Protein AF-A0A2N8NPB1-F1 (afdb_monomer_lite)

Organism: Streptomyces eurocidicus (NCBI:txid66423)

Sequence (81 aa):
MLAAVAWQNPGVTRQVRLTSTVTHEGGRYVARCVQVEVASQGRTIREALDQLREALELYFEDERPPGGDEAPAGPVEVRDA

Radius of gyration: 17.47 Å; chains: 1; bounding box: 59×21×42 Å

InterPro domains:
  IPR035069 Antitoxin HicB/UPF0150 [SSF143100] (23-64)

Foldseek 3Di:
DDDDPDDPDPDPLPADEFEWEWDQDPQWIKIATPVQGQIAIGNDPVRRVVVSQVRVQVVQVVVDDPPPPDGSPDGHDYHYD

Secondary structure (DSSP, 8-state):
----------------EEEEEEEEETTEEEEEETTTTEEEEESSHHHHHHHHHHHHHHHHHHT--TT------S--EEEE-

Structure (mmCIF, N/CA/C/O backbone):
data_AF-A0A2N8NPB1-F1
#
_entry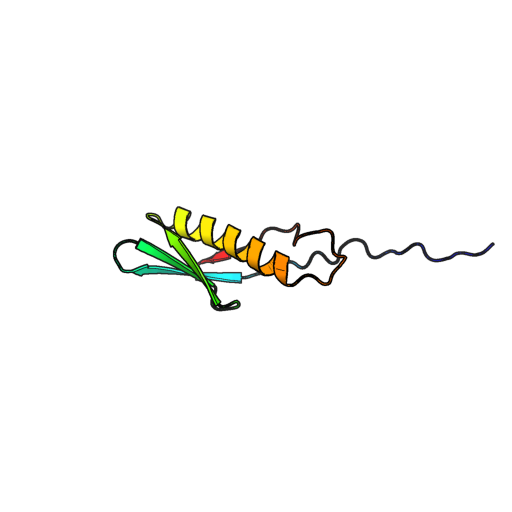.id   AF-A0A2N8NPB1-F1
#
loop_
_atom_site.group_PDB
_atom_site.id
_atom_site.type_symbol
_atom_site.label_atom_id
_atom_site.label_alt_id
_atom_site.label_comp_id
_atom_site.label_asym_id
_atom_site.label_entity_id
_atom_site.label_seq_id
_atom_site.pdbx_PDB_ins_code
_atom_site.Cartn_x
_atom_site.Cartn_y
_atom_site.Cartn_z
_atom_site.occupancy
_atom_site.B_iso_or_equiv
_atom_site.auth_seq_id
_atom_site.auth_comp_id
_atom_site.auth_asym_id
_atom_site.auth_atom_id
_atom_site.pdbx_PDB_model_num
ATOM 1 N N . MET A 1 1 ? 46.095 5.123 -31.580 1.00 43.91 1 MET A N 1
ATOM 2 C CA . MET A 1 1 ? 45.298 6.119 -30.836 1.00 43.91 1 MET A CA 1
ATOM 3 C C . MET A 1 1 ? 4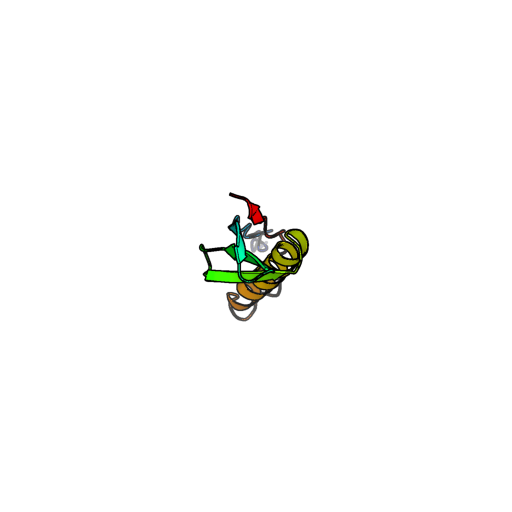3.854 5.958 -31.291 1.00 43.91 1 MET A C 1
ATOM 5 O O . MET A 1 1 ? 43.498 6.467 -32.341 1.00 43.91 1 MET A O 1
ATOM 9 N N . LEU A 1 2 ? 43.068 5.134 -30.597 1.00 35.84 2 LEU A N 1
ATOM 10 C CA . LEU A 1 2 ? 41.644 4.940 -30.882 1.00 35.84 2 LEU A CA 1
ATOM 11 C C . LEU A 1 2 ? 40.909 5.061 -29.552 1.00 35.84 2 LEU A C 1
ATOM 13 O O . LEU A 1 2 ? 41.031 4.198 -28.688 1.00 35.84 2 LEU A O 1
ATOM 17 N N . ALA A 1 3 ? 40.219 6.184 -29.384 1.00 39.31 3 ALA A N 1
ATOM 18 C CA . ALA A 1 3 ? 39.262 6.391 -28.316 1.00 39.31 3 ALA A CA 1
ATOM 19 C C . ALA A 1 3 ? 37.966 5.678 -28.717 1.00 39.31 3 ALA A C 1
ATOM 21 O O . ALA A 1 3 ? 37.233 6.161 -29.575 1.00 39.31 3 ALA A O 1
ATOM 22 N N . ALA A 1 4 ? 37.695 4.521 -28.119 1.00 37.47 4 ALA A N 1
ATOM 23 C CA . ALA A 1 4 ? 36.326 4.052 -27.987 1.00 37.47 4 ALA A CA 1
ATOM 24 C C . ALA A 1 4 ? 35.812 4.656 -26.681 1.00 37.47 4 ALA A C 1
ATOM 26 O O . ALA A 1 4 ? 36.366 4.381 -25.617 1.00 37.47 4 ALA A O 1
ATOM 27 N N . VAL A 1 5 ? 34.821 5.542 -26.788 1.00 42.06 5 VAL A N 1
ATOM 28 C CA . VAL A 1 5 ? 34.054 6.078 -25.661 1.00 42.06 5 VAL A CA 1
ATOM 29 C C . VAL A 1 5 ? 33.638 4.895 -24.791 1.00 42.06 5 VAL A C 1
ATOM 31 O O . VAL A 1 5 ? 32.788 4.096 -25.177 1.00 42.06 5 VAL A O 1
ATOM 34 N N . ALA A 1 6 ? 34.300 4.741 -23.646 1.00 40.66 6 ALA A N 1
ATOM 35 C CA . ALA A 1 6 ? 33.863 3.820 -22.620 1.00 40.66 6 ALA A CA 1
ATOM 36 C C . ALA A 1 6 ? 32.483 4.302 -22.176 1.00 40.66 6 ALA A C 1
ATOM 38 O O . ALA A 1 6 ? 32.371 5.402 -21.641 1.00 40.66 6 ALA A O 1
ATOM 39 N N . TRP A 1 7 ? 31.464 3.506 -22.502 1.00 50.78 7 TRP A N 1
ATOM 40 C CA . TRP A 1 7 ? 30.094 3.519 -21.998 1.00 50.78 7 TRP A CA 1
ATOM 41 C C . TRP A 1 7 ? 29.915 4.373 -20.737 1.00 50.78 7 TRP A C 1
ATOM 43 O O . TRP A 1 7 ? 29.992 3.889 -19.612 1.00 50.78 7 TRP A O 1
ATOM 53 N N . GLN A 1 8 ? 29.672 5.665 -20.925 1.00 49.03 8 GLN A N 1
ATOM 54 C CA . GLN A 1 8 ? 29.147 6.524 -19.880 1.00 49.03 8 GLN A CA 1
ATOM 55 C C . GLN A 1 8 ? 27.639 6.505 -20.033 1.00 49.03 8 GLN A C 1
ATOM 57 O O . GLN A 1 8 ? 27.066 7.306 -20.761 1.00 49.03 8 GLN A O 1
ATOM 62 N N . ASN A 1 9 ? 27.003 5.564 -19.346 1.00 46.69 9 ASN A N 1
ATOM 63 C CA . ASN A 1 9 ? 25.652 5.799 -18.859 1.00 46.69 9 ASN A CA 1
ATOM 64 C C . ASN A 1 9 ? 25.577 5.353 -17.395 1.00 46.69 9 ASN A C 1
ATOM 66 O O . ASN A 1 9 ? 25.041 4.288 -17.089 1.00 46.69 9 ASN A O 1
ATOM 70 N N . PRO A 1 10 ? 26.181 6.125 -16.472 1.00 46.19 10 PRO A N 1
ATOM 71 C CA . PRO A 1 10 ? 25.992 5.886 -15.056 1.00 46.19 10 PRO A CA 1
ATOM 72 C C . PRO A 1 10 ? 24.564 6.312 -14.693 1.00 46.19 10 PRO A C 1
ATOM 74 O O . PRO A 1 10 ? 24.262 7.498 -14.614 1.00 46.19 10 PRO A O 1
ATOM 77 N N . GLY A 1 11 ? 23.692 5.327 -14.485 1.00 47.28 11 GLY A N 1
ATOM 78 C CA . GLY A 1 11 ? 22.445 5.503 -13.745 1.00 47.28 11 GLY A CA 1
ATOM 79 C C . GLY A 1 11 ? 21.263 6.036 -14.550 1.00 47.28 11 GLY A C 1
ATOM 80 O O . GLY A 1 11 ? 20.876 7.191 -14.413 1.00 47.28 11 GLY A O 1
ATOM 81 N N . VAL A 1 12 ? 20.569 5.152 -15.269 1.00 48.00 12 VAL A N 1
ATOM 82 C CA . VAL A 1 12 ? 19.112 5.313 -15.403 1.00 48.00 12 VAL A CA 1
ATOM 83 C C . VAL A 1 12 ? 18.477 4.638 -14.186 1.00 48.00 12 VAL A C 1
ATOM 85 O O . VAL A 1 12 ? 17.893 3.565 -14.282 1.00 48.00 12 VAL A O 1
ATOM 88 N N . THR A 1 13 ? 18.631 5.236 -13.003 1.00 51.19 13 THR A N 1
ATOM 89 C CA . THR A 1 13 ? 17.863 4.826 -11.822 1.00 51.19 13 THR A CA 1
ATOM 90 C C . THR A 1 13 ? 16.437 5.324 -12.035 1.00 51.19 13 THR A C 1
ATOM 92 O O . THR A 1 13 ? 16.152 6.511 -11.862 1.00 51.19 13 THR A O 1
ATOM 95 N N . ARG A 1 14 ? 15.528 4.454 -12.483 1.00 57.91 14 ARG A N 1
ATOM 96 C CA . ARG A 1 14 ? 14.124 4.832 -12.677 1.00 57.91 14 ARG A CA 1
ATOM 97 C C . ARG A 1 14 ? 13.459 4.989 -11.310 1.00 57.91 14 ARG A C 1
ATOM 99 O O . ARG A 1 14 ? 12.965 4.028 -10.737 1.00 57.91 14 ARG A O 1
ATOM 106 N N . GLN A 1 15 ? 13.457 6.209 -10.778 1.00 59.38 15 GLN A N 1
ATOM 107 C CA . GLN A 1 15 ? 12.634 6.550 -9.620 1.00 59.38 15 GLN A CA 1
ATOM 108 C C . GLN A 1 15 ? 11.158 6.526 -10.032 1.00 59.38 15 GLN A C 1
ATOM 110 O O . GLN A 1 15 ? 10.729 7.324 -10.867 1.00 59.38 15 GLN A O 1
ATOM 115 N N . VAL A 1 16 ? 10.381 5.612 -9.448 1.00 74.56 16 VAL A N 1
ATOM 116 C CA . VAL A 1 16 ? 8.928 5.545 -9.639 1.00 74.56 16 VAL A CA 1
ATOM 117 C C . VAL A 1 16 ? 8.256 6.154 -8.413 1.00 74.56 16 VAL A C 1
ATOM 119 O O . VAL A 1 16 ? 8.432 5.683 -7.292 1.00 74.56 16 VAL A O 1
ATOM 122 N N . ARG A 1 17 ? 7.496 7.232 -8.624 1.00 80.06 17 ARG A N 1
ATOM 123 C CA . ARG A 1 17 ? 6.687 7.867 -7.579 1.00 80.06 17 ARG A CA 1
ATOM 124 C C . ARG A 1 17 ? 5.258 7.352 -7.681 1.00 80.06 17 ARG A C 1
ATOM 126 O O . ARG A 1 17 ? 4.601 7.573 -8.698 1.00 80.06 17 ARG A O 1
ATOM 133 N N . LEU A 1 18 ? 4.787 6.703 -6.623 1.00 87.31 18 LEU A N 1
ATOM 134 C CA . LEU A 1 18 ? 3.458 6.109 -6.562 1.00 87.31 18 LEU A CA 1
ATOM 135 C C . LEU A 1 18 ? 2.643 6.724 -5.425 1.00 87.31 18 LEU A C 1
ATOM 137 O O . LEU A 1 18 ? 3.169 7.108 -4.379 1.00 87.31 18 LEU A O 1
ATOM 141 N N . THR A 1 19 ? 1.341 6.822 -5.640 1.00 91.12 19 THR A N 1
ATOM 142 C CA . THR A 1 19 ? 0.378 7.246 -4.632 1.00 91.12 19 THR A CA 1
ATOM 143 C C . THR A 1 19 ? -0.418 6.024 -4.205 1.00 91.12 19 THR A C 1
ATOM 145 O O . THR A 1 19 ? -0.850 5.225 -5.040 1.00 91.12 19 THR A O 1
ATOM 148 N N . SER A 1 20 ? -0.605 5.873 -2.899 1.00 93.31 20 SER A N 1
ATOM 149 C CA . SER A 1 20 ? -1.499 4.872 -2.341 1.00 93.31 20 SER A CA 1
ATOM 150 C C . SER A 1 20 ? -2.645 5.511 -1.585 1.00 93.31 20 SER A C 1
ATOM 152 O O . SER A 1 20 ? -2.532 6.600 -1.031 1.00 93.31 20 SER A O 1
ATOM 154 N N . THR A 1 21 ? -3.742 4.775 -1.504 1.00 95.94 21 THR A N 1
ATOM 155 C CA . THR A 1 21 ? -4.840 5.056 -0.580 1.00 95.94 21 THR A CA 1
ATOM 156 C C . THR A 1 21 ? -4.941 3.923 0.424 1.00 95.94 21 THR A C 1
ATOM 158 O O . THR A 1 21 ? -4.834 2.758 0.029 1.00 95.94 21 THR A O 1
ATOM 161 N N . VAL A 1 22 ? -5.202 4.247 1.691 1.00 96.81 22 VAL A N 1
ATOM 162 C CA . VAL A 1 22 ? -5.464 3.251 2.735 1.00 96.81 22 VAL A CA 1
ATOM 163 C C . VAL A 1 22 ? -6.911 3.360 3.203 1.00 96.81 22 VAL A C 1
ATOM 165 O O . VAL A 1 22 ? -7.349 4.419 3.648 1.00 96.81 22 VAL A O 1
ATOM 168 N N . THR A 1 23 ? -7.654 2.259 3.132 1.00 96.94 23 THR A N 1
ATOM 169 C CA . THR A 1 23 ? -9.035 2.149 3.625 1.00 96.94 23 THR A CA 1
ATOM 170 C C . THR A 1 23 ? -9.134 1.098 4.728 1.00 96.94 23 THR A C 1
ATOM 172 O O . THR A 1 23 ? -8.277 0.224 4.843 1.00 96.94 23 THR A O 1
ATOM 175 N N . HIS A 1 24 ? -10.164 1.178 5.576 1.00 97.25 24 HIS A N 1
ATOM 176 C CA . HIS A 1 24 ? -10.459 0.135 6.561 1.00 97.25 24 HIS A CA 1
ATOM 177 C C . HIS A 1 24 ? -11.684 -0.668 6.109 1.00 97.25 24 HIS A C 1
ATOM 179 O O . HIS A 1 24 ? -12.812 -0.178 6.152 1.00 97.25 24 HIS A O 1
ATOM 185 N N . GLU A 1 25 ? -11.454 -1.902 5.667 1.00 94.19 25 GLU A N 1
ATOM 186 C CA . GLU A 1 25 ? -12.441 -2.786 5.043 1.00 94.19 25 GLU A CA 1
ATOM 187 C C . GLU A 1 25 ? -12.385 -4.161 5.719 1.00 94.19 25 GLU A C 1
ATOM 189 O O . GLU A 1 25 ? -11.311 -4.716 5.942 1.00 94.19 25 GLU A O 1
ATOM 194 N N . GLY A 1 26 ? -13.540 -4.725 6.088 1.00 92.94 26 GLY A N 1
ATOM 195 C CA . GLY A 1 26 ? -13.600 -6.091 6.630 1.00 92.94 26 GLY A CA 1
ATOM 196 C C . GLY A 1 26 ? -12.759 -6.328 7.897 1.00 92.94 26 GLY A C 1
ATOM 197 O O . GLY A 1 26 ? -12.280 -7.439 8.115 1.00 92.94 26 GLY A O 1
ATOM 198 N N . GLY A 1 27 ? -12.544 -5.291 8.717 1.00 96.31 27 GLY A N 1
ATOM 199 C CA . GLY A 1 27 ? -11.718 -5.372 9.930 1.00 96.31 27 GLY A CA 1
ATOM 200 C C . GLY A 1 27 ? -10.207 -5.371 9.673 1.00 96.31 27 GLY A C 1
ATOM 201 O O . GLY A 1 27 ? -9.440 -5.792 10.540 1.00 96.31 27 GLY A O 1
ATOM 202 N N . ARG A 1 28 ? -9.773 -4.951 8.481 1.00 97.56 28 ARG A N 1
ATOM 203 C CA . ARG A 1 28 ? -8.368 -4.832 8.081 1.00 97.56 28 ARG A CA 1
ATOM 204 C C . ARG A 1 28 ? -8.122 -3.483 7.416 1.00 97.56 28 ARG A C 1
ATOM 206 O O . ARG A 1 28 ? -9.041 -2.868 6.884 1.00 97.56 28 ARG A O 1
ATOM 213 N N . TYR A 1 29 ? -6.872 -3.041 7.426 1.00 98.19 29 TYR A N 1
ATOM 214 C CA . TYR A 1 29 ? -6.422 -1.928 6.597 1.00 98.19 29 TYR A CA 1
ATOM 215 C C . TYR A 1 29 ? -6.020 -2.461 5.229 1.00 98.19 29 TYR A C 1
ATOM 217 O O . TYR A 1 29 ? -5.286 -3.444 5.156 1.00 98.19 29 TYR A O 1
ATOM 225 N N . VAL A 1 30 ? -6.488 -1.821 4.165 1.00 97.62 30 VAL A N 1
ATOM 226 C CA . VAL A 1 30 ? -6.206 -2.180 2.774 1.00 97.62 30 VAL A CA 1
ATOM 227 C C . VAL A 1 30 ? -5.478 -1.011 2.129 1.00 97.62 30 VAL A C 1
ATOM 229 O O . VAL A 1 30 ? -6.040 0.076 2.024 1.00 97.62 30 VAL A O 1
ATOM 232 N N . ALA A 1 31 ? -4.231 -1.226 1.715 1.00 97.69 31 ALA A N 1
ATOM 233 C CA . ALA A 1 31 ? -3.436 -0.240 0.994 1.00 97.69 31 ALA A CA 1
ATOM 234 C C . ALA A 1 31 ? -3.481 -0.567 -0.503 1.00 97.69 31 ALA A C 1
ATOM 236 O O . ALA A 1 31 ? -3.255 -1.711 -0.898 1.00 97.69 31 ALA A O 1
ATOM 237 N N . ARG A 1 32 ? -3.803 0.419 -1.344 1.00 97.19 32 ARG A N 1
ATOM 238 C CA . ARG A 1 32 ? -3.979 0.239 -2.796 1.00 97.19 32 ARG A CA 1
ATOM 239 C C . ARG A 1 32 ? -3.146 1.253 -3.563 1.00 97.19 32 ARG A C 1
ATOM 241 O O . ARG A 1 32 ? -3.242 2.441 -3.269 1.00 97.19 32 ARG A O 1
ATOM 248 N N . CYS A 1 33 ? -2.399 0.804 -4.567 1.00 96.06 33 CYS A N 1
ATOM 249 C CA . CYS A 1 33 ? -1.767 1.651 -5.573 1.00 96.06 33 CYS A CA 1
ATOM 250 C C . CYS A 1 33 ? -2.454 1.440 -6.927 1.00 96.06 33 CYS A C 1
ATOM 252 O O . CYS A 1 33 ? -2.174 0.484 -7.647 1.00 96.06 33 CYS A O 1
ATOM 254 N N . VAL A 1 34 ? -3.361 2.354 -7.275 1.00 90.31 34 VAL A N 1
ATOM 255 C CA . VAL A 1 34 ? -4.221 2.238 -8.469 1.00 90.31 34 VAL A CA 1
ATOM 256 C C . VAL A 1 34 ? -3.418 2.346 -9.771 1.00 90.31 34 VAL A C 1
ATOM 258 O O . VAL A 1 34 ? -3.795 1.793 -10.790 1.00 90.31 34 VAL A O 1
ATOM 261 N N . GLN A 1 35 ? -2.265 3.018 -9.744 1.00 89.62 35 GLN A N 1
ATOM 262 C CA . GLN A 1 35 ? -1.427 3.234 -10.932 1.00 89.62 35 GLN A CA 1
ATOM 263 C C . GLN A 1 35 ? -0.880 1.939 -11.543 1.00 89.62 35 GLN A C 1
ATOM 265 O O . GLN A 1 35 ? -0.597 1.916 -12.738 1.00 89.62 35 GLN A O 1
ATOM 270 N N . VAL A 1 36 ? -0.708 0.898 -10.726 1.00 90.81 36 VAL A N 1
ATOM 271 C CA . VAL A 1 36 ? -0.199 -0.417 -11.145 1.00 90.81 36 VAL A CA 1
ATOM 272 C C . VAL A 1 36 ? -1.119 -1.562 -10.715 1.00 90.81 36 VAL A C 1
ATOM 274 O O . VAL A 1 36 ? -0.744 -2.722 -10.818 1.00 90.81 36 VAL A O 1
ATOM 277 N N . GLU A 1 37 ? -2.322 -1.244 -10.225 1.00 93.12 37 GLU A N 1
ATOM 278 C CA . GLU A 1 37 ? -3.320 -2.226 -9.773 1.00 93.12 37 GLU A CA 1
ATOM 279 C C . GLU A 1 37 ? -2.783 -3.225 -8.721 1.00 93.12 37 GLU A C 1
ATOM 281 O O . GLU A 1 37 ? -3.193 -4.385 -8.663 1.00 93.12 37 GLU A O 1
ATOM 286 N N . VAL A 1 38 ? -1.879 -2.763 -7.845 1.00 95.12 38 VAL A N 1
ATOM 287 C CA . VAL A 1 38 ? -1.321 -3.554 -6.733 1.00 95.12 38 VAL A CA 1
ATOM 288 C C . VAL A 1 38 ? -1.983 -3.145 -5.419 1.00 95.12 38 VAL A C 1
ATOM 290 O O . VAL A 1 38 ? -2.158 -1.958 -5.128 1.00 95.12 38 VAL A O 1
ATOM 293 N N . ALA A 1 39 ? -2.329 -4.132 -4.594 1.00 96.56 39 ALA A N 1
ATOM 294 C CA . ALA A 1 39 ? -2.897 -3.914 -3.271 1.00 96.56 39 ALA A CA 1
ATOM 295 C C . ALA A 1 39 ? -2.348 -4.910 -2.244 1.00 96.56 39 ALA A C 1
ATOM 297 O O . ALA A 1 39 ? -1.984 -6.037 -2.575 1.00 96.56 39 ALA A O 1
ATOM 298 N N . SER A 1 40 ? -2.352 -4.501 -0.981 1.00 97.62 40 SER A N 1
ATOM 299 C CA . SER A 1 40 ? -1.996 -5.324 0.175 1.00 97.62 40 SER A CA 1
ATOM 300 C C . SER A 1 40 ? -2.952 -5.040 1.342 1.00 97.62 40 SER A C 1
ATOM 302 O O . SER A 1 40 ? -3.757 -4.103 1.306 1.00 97.62 40 SER A O 1
ATOM 304 N N . GLN A 1 41 ? -2.877 -5.849 2.403 1.00 97.62 41 GLN A N 1
ATOM 305 C CA . GLN A 1 41 ? -3.712 -5.670 3.592 1.00 97.62 41 GLN A CA 1
ATOM 306 C C . GLN A 1 41 ? -2.964 -5.989 4.890 1.00 97.62 41 GLN A C 1
ATOM 308 O O . GLN A 1 41 ? -2.180 -6.930 4.940 1.00 97.62 41 G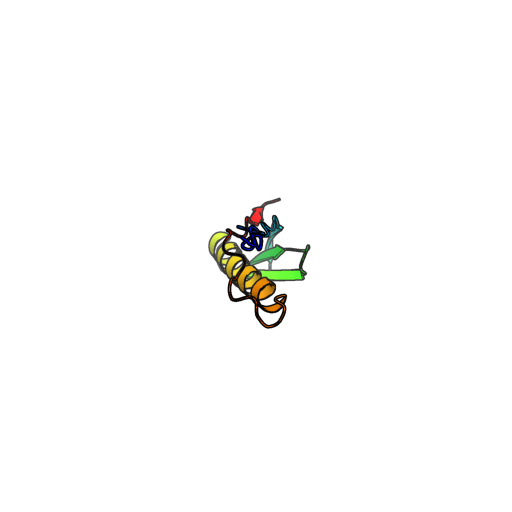LN A O 1
ATOM 313 N N . GLY A 1 42 ? -3.267 -5.273 5.971 1.00 97.12 42 GLY A N 1
ATOM 314 C CA . GLY A 1 42 ? -2.649 -5.451 7.288 1.00 97.12 42 GLY A CA 1
ATOM 315 C C . GLY A 1 42 ? -3.634 -5.263 8.443 1.00 97.12 42 GLY A C 1
ATOM 316 O O . GLY A 1 42 ? -4.742 -4.752 8.269 1.00 97.12 42 GLY A O 1
ATOM 317 N N . ARG A 1 43 ? -3.244 -5.674 9.653 1.00 97.69 43 ARG A N 1
ATOM 318 C CA . ARG A 1 43 ? -3.981 -5.371 10.896 1.00 97.69 43 ARG A CA 1
ATOM 319 C C . ARG A 1 43 ? -3.765 -3.928 11.346 1.00 97.69 43 ARG A C 1
ATOM 321 O O . ARG A 1 43 ? -4.542 -3.408 12.141 1.00 97.69 43 ARG A O 1
ATOM 328 N N . THR A 1 44 ? -2.724 -3.279 10.833 1.00 97.62 44 THR A N 1
ATOM 329 C CA . THR A 1 44 ? -2.424 -1.860 11.044 1.00 97.62 44 THR A CA 1
ATOM 330 C C . THR A 1 44 ? -2.169 -1.167 9.706 1.00 97.62 44 THR A C 1
ATOM 332 O O . THR A 1 44 ? -1.817 -1.826 8.728 1.00 97.62 44 THR A O 1
ATOM 335 N N . ILE A 1 45 ? -2.302 0.165 9.671 1.00 96.31 45 ILE A N 1
ATOM 336 C CA . ILE A 1 45 ? -1.950 0.986 8.496 1.00 96.31 45 ILE A CA 1
ATOM 337 C C . ILE A 1 45 ? -0.508 0.704 8.060 1.00 96.31 45 ILE A C 1
ATOM 339 O O . ILE A 1 45 ? -0.254 0.452 6.887 1.00 96.31 45 ILE A O 1
ATOM 343 N N . ARG A 1 46 ? 0.422 0.683 9.024 1.00 95.94 46 ARG A N 1
ATOM 344 C CA . ARG A 1 46 ? 1.841 0.415 8.777 1.00 95.94 46 ARG A CA 1
ATOM 345 C C . ARG A 1 46 ? 2.061 -0.942 8.114 1.00 95.94 46 ARG A C 1
ATOM 347 O O . ARG A 1 46 ? 2.751 -1.018 7.114 1.00 95.94 46 ARG A O 1
ATOM 354 N N . GLU A 1 47 ? 1.44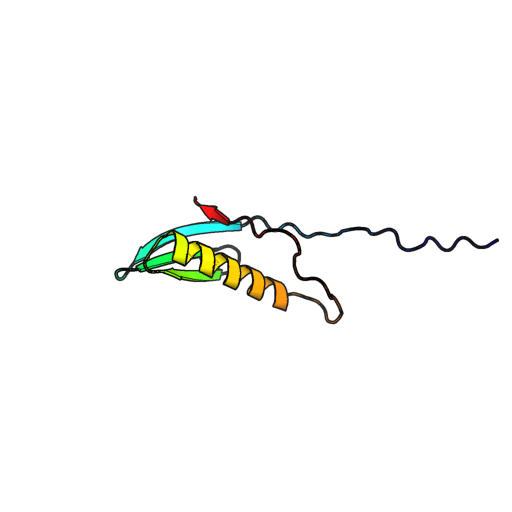2 -1.992 8.644 1.00 97.56 47 GLU A N 1
ATOM 355 C CA . GLU A 1 47 ? 1.566 -3.348 8.095 1.00 97.56 47 GLU A CA 1
ATOM 356 C C . GLU A 1 47 ? 1.002 -3.453 6.670 1.00 97.56 47 GLU A C 1
ATOM 358 O O . GLU A 1 47 ? 1.554 -4.178 5.845 1.00 97.56 47 GLU A O 1
ATOM 363 N N . ALA A 1 48 ? -0.080 -2.733 6.358 1.00 97.38 48 ALA A N 1
ATOM 364 C CA . ALA A 1 48 ? -0.596 -2.668 4.994 1.00 97.38 48 ALA A CA 1
ATOM 365 C C . ALA A 1 48 ? 0.403 -1.953 4.063 1.00 97.38 48 ALA A C 1
ATOM 367 O O . ALA A 1 48 ? 0.753 -2.485 3.015 1.00 97.38 48 ALA A O 1
ATOM 368 N N . LEU A 1 49 ? 0.927 -0.792 4.461 1.00 96.19 49 LEU A N 1
ATOM 369 C CA . LEU A 1 49 ? 1.888 -0.027 3.657 1.00 96.19 49 LEU A CA 1
ATOM 370 C C . LEU A 1 49 ? 3.233 -0.746 3.460 1.00 96.19 49 LEU A C 1
ATOM 372 O O . LEU A 1 49 ? 3.768 -0.721 2.354 1.00 96.19 49 LEU A O 1
ATOM 376 N N . ASP A 1 50 ? 3.758 -1.408 4.493 1.00 95.62 50 ASP A N 1
ATOM 377 C CA . ASP A 1 50 ? 5.017 -2.162 4.416 1.00 95.62 50 ASP A CA 1
ATOM 378 C C . ASP A 1 50 ? 4.874 -3.343 3.435 1.00 95.62 50 ASP A C 1
ATOM 380 O O . ASP A 1 50 ? 5.694 -3.499 2.535 1.00 95.62 50 ASP A O 1
ATOM 384 N N . GLN A 1 51 ? 3.766 -4.093 3.496 1.00 96.88 51 GLN A N 1
ATOM 385 C CA . GLN A 1 51 ? 3.486 -5.142 2.505 1.00 96.88 51 GLN A CA 1
ATOM 386 C C . GLN A 1 51 ? 3.206 -4.585 1.102 1.00 96.88 51 GLN A C 1
ATOM 388 O O . GLN A 1 51 ? 3.530 -5.236 0.112 1.00 96.88 51 GLN A O 1
ATOM 393 N N . LEU A 1 52 ? 2.592 -3.397 0.989 1.00 95.94 52 LEU A N 1
ATOM 394 C CA . LEU A 1 52 ? 2.369 -2.763 -0.316 1.00 95.94 52 LEU A CA 1
ATOM 395 C C . LEU A 1 52 ? 3.709 -2.433 -0.978 1.00 95.94 52 LEU A C 1
ATOM 397 O O . LEU A 1 52 ? 3.866 -2.654 -2.172 1.00 95.94 52 LEU A O 1
ATOM 401 N N . ARG A 1 53 ? 4.674 -1.927 -0.204 1.00 92.94 53 ARG A N 1
ATOM 402 C CA . ARG A 1 53 ? 6.035 -1.652 -0.675 1.00 92.94 53 ARG A CA 1
ATOM 403 C C . ARG A 1 53 ? 6.707 -2.910 -1.215 1.00 92.94 53 ARG A C 1
ATOM 405 O O . ARG A 1 53 ? 7.173 -2.869 -2.345 1.00 92.94 53 ARG A O 1
ATOM 412 N N . GLU A 1 54 ? 6.702 -4.006 -0.460 1.00 92.19 54 GLU A N 1
ATOM 413 C CA . GLU A 1 54 ? 7.296 -5.277 -0.903 1.00 92.19 54 GLU A CA 1
ATOM 414 C C . GLU A 1 54 ? 6.626 -5.802 -2.184 1.00 92.19 54 GLU A C 1
ATOM 416 O O . GLU A 1 54 ? 7.301 -6.208 -3.127 1.00 92.19 54 GLU A O 1
ATOM 421 N N . ALA A 1 55 ? 5.292 -5.733 -2.266 1.00 94.06 55 ALA A N 1
ATOM 422 C CA . ALA A 1 55 ? 4.556 -6.138 -3.463 1.00 94.06 55 ALA A CA 1
ATOM 423 C C . ALA A 1 55 ? 4.896 -5.271 -4.688 1.00 94.06 55 ALA A C 1
ATOM 425 O O . ALA A 1 55 ? 4.985 -5.786 -5.800 1.00 94.06 55 ALA A O 1
ATOM 426 N N . LEU A 1 56 ? 5.094 -3.963 -4.496 1.00 90.75 56 LEU A N 1
ATOM 427 C CA . LEU A 1 56 ? 5.513 -3.044 -5.556 1.00 90.75 56 LEU A CA 1
ATOM 428 C C . LEU A 1 56 ? 6.957 -3.296 -5.993 1.00 90.75 56 LEU A C 1
ATOM 430 O O . LEU A 1 56 ? 7.240 -3.241 -7.186 1.00 90.75 56 LEU A O 1
ATOM 434 N N . GLU A 1 57 ? 7.858 -3.578 -5.053 1.00 86.88 57 GLU A N 1
ATOM 435 C CA . GLU A 1 57 ? 9.235 -3.967 -5.360 1.00 86.88 57 GLU A CA 1
ATOM 436 C C . GLU A 1 57 ? 9.232 -5.204 -6.262 1.00 86.88 57 GLU A C 1
ATOM 438 O O . GLU A 1 57 ? 9.765 -5.116 -7.367 1.00 86.88 57 GLU A O 1
ATOM 443 N N . LEU A 1 58 ? 8.517 -6.270 -5.873 1.00 86.69 58 LEU A N 1
ATOM 444 C CA . LEU A 1 58 ? 8.333 -7.493 -6.671 1.00 86.69 58 LEU A CA 1
ATOM 445 C C . LEU A 1 58 ? 7.701 -7.227 -8.045 1.00 86.69 58 LEU A C 1
ATOM 447 O O . LEU A 1 58 ? 8.189 -7.729 -9.053 1.00 86.69 58 LEU A O 1
ATOM 451 N N . TYR A 1 59 ? 6.653 -6.402 -8.111 1.00 86.75 59 TYR A N 1
ATOM 452 C CA . TYR A 1 59 ? 5.991 -6.045 -9.371 1.00 86.75 59 TYR A CA 1
ATOM 453 C C . TYR A 1 59 ? 6.976 -5.444 -10.390 1.00 86.75 59 TYR A C 1
ATOM 455 O O . TYR A 1 59 ? 6.981 -5.822 -11.560 1.00 86.75 59 TYR A O 1
ATOM 463 N N . PHE A 1 60 ? 7.852 -4.536 -9.949 1.00 82.88 60 PHE A N 1
ATOM 464 C CA . PHE A 1 60 ? 8.860 -3.930 -10.825 1.00 82.88 60 PHE A CA 1
ATOM 465 C C . PHE A 1 60 ? 10.087 -4.814 -11.052 1.00 82.88 60 PHE A C 1
ATOM 467 O O . PHE A 1 60 ? 10.888 -4.517 -11.943 1.00 82.88 60 PHE A O 1
ATOM 474 N N . GLU A 1 61 ? 10.255 -5.896 -10.289 1.00 77.38 61 GLU A N 1
ATOM 475 C CA . GLU A 1 61 ? 11.261 -6.899 -10.612 1.00 77.38 61 GLU A CA 1
ATOM 476 C C . GLU A 1 61 ? 10.930 -7.624 -11.923 1.00 77.38 61 GLU A C 1
ATOM 478 O O . GLU A 1 61 ? 11.854 -7.860 -12.706 1.00 77.38 61 GLU A O 1
ATOM 483 N N . ASP A 1 62 ? 9.645 -7.893 -12.182 1.00 61.47 62 ASP A N 1
ATOM 484 C CA . ASP A 1 62 ? 9.141 -8.656 -13.336 1.00 61.47 62 ASP A CA 1
ATOM 485 C C . ASP A 1 62 ? 9.044 -7.841 -14.644 1.00 61.47 62 ASP A C 1
ATOM 487 O O . ASP A 1 62 ? 9.049 -8.412 -15.735 1.00 61.47 62 ASP A O 1
ATOM 491 N N . GLU A 1 63 ? 9.023 -6.504 -14.583 1.00 60.09 63 GLU A N 1
ATOM 492 C CA . GLU A 1 63 ? 9.041 -5.628 -15.774 1.00 60.09 63 GLU A CA 1
ATOM 493 C C . GLU A 1 63 ? 10.445 -5.501 -16.420 1.00 60.09 63 GLU A C 1
ATOM 495 O O . GLU A 1 63 ? 10.666 -4.673 -17.314 1.00 60.09 63 GLU A O 1
ATOM 500 N N . ARG A 1 64 ? 11.422 -6.315 -15.992 1.00 57.19 64 ARG A N 1
ATOM 501 C CA . ARG A 1 64 ? 12.811 -6.254 -16.468 1.00 57.19 64 ARG A CA 1
ATOM 502 C C . ARG A 1 64 ? 13.027 -7.017 -17.786 1.00 57.19 64 ARG A C 1
ATOM 504 O O . ARG A 1 64 ? 12.651 -8.183 -17.899 1.00 57.19 64 ARG A O 1
ATOM 511 N N . PRO A 1 65 ? 13.713 -6.427 -18.787 1.00 46.69 65 PRO A N 1
ATOM 512 C CA . PRO A 1 65 ? 14.214 -7.193 -19.924 1.00 46.69 65 PRO A CA 1
ATOM 513 C C . PRO A 1 65 ? 15.268 -8.218 -19.453 1.00 46.69 65 PRO A C 1
ATOM 515 O O . PRO A 1 65 ? 16.024 -7.928 -18.520 1.00 46.69 65 PRO A O 1
ATOM 518 N N . PRO A 1 66 ? 15.364 -9.404 -20.088 1.00 41.59 66 PRO A N 1
ATOM 519 C CA . PRO A 1 66 ? 16.350 -10.415 -19.711 1.00 41.59 66 PRO A CA 1
ATOM 520 C C . PRO A 1 66 ? 17.770 -9.839 -19.845 1.00 41.59 66 PRO A C 1
ATOM 522 O O . PRO A 1 66 ? 18.194 -9.491 -20.946 1.00 41.59 66 PRO A O 1
ATOM 525 N N . GLY A 1 67 ? 18.481 -9.712 -18.716 1.00 54.22 67 GLY A N 1
ATOM 526 C CA . GLY A 1 67 ? 19.831 -9.130 -18.625 1.00 54.22 67 GLY A CA 1
ATOM 527 C C . GLY A 1 67 ? 19.966 -7.847 -17.786 1.00 54.22 67 GLY A C 1
ATOM 528 O O . GLY A 1 67 ? 21.031 -7.236 -17.801 1.00 54.22 67 GLY A O 1
ATOM 529 N N . GLY A 1 68 ? 18.915 -7.403 -17.086 1.00 49.88 68 GLY A N 1
ATOM 530 C CA . GLY A 1 68 ? 18.985 -6.292 -16.126 1.00 49.88 68 GLY A CA 1
ATOM 531 C C . GLY A 1 68 ? 19.239 -6.768 -14.692 1.00 49.88 68 GLY A C 1
ATOM 532 O O . GLY A 1 68 ? 18.290 -7.064 -13.969 1.00 49.88 68 GLY A O 1
ATOM 533 N N . ASP A 1 69 ? 20.501 -6.805 -14.267 1.00 52.78 69 ASP A N 1
ATOM 534 C CA . ASP A 1 69 ? 20.927 -7.337 -12.958 1.00 52.78 69 ASP A CA 1
ATOM 535 C C . ASP A 1 69 ? 20.588 -6.441 -11.746 1.00 52.78 69 ASP A C 1
ATOM 537 O O . ASP A 1 69 ? 20.946 -6.762 -10.616 1.00 52.78 69 ASP A O 1
ATOM 541 N N . GLU A 1 70 ? 19.872 -5.331 -11.935 1.00 54.59 70 GLU A N 1
ATOM 542 C CA . GLU A 1 70 ? 19.550 -4.399 -10.853 1.00 54.59 70 GLU A CA 1
ATOM 543 C C . GLU A 1 70 ? 18.041 -4.159 -10.786 1.00 54.59 70 GLU A C 1
ATOM 545 O O . GLU A 1 70 ? 17.409 -3.767 -11.770 1.00 54.59 70 GLU A O 1
ATOM 550 N N . ALA A 1 71 ? 17.455 -4.433 -9.614 1.00 50.31 71 ALA A N 1
ATOM 551 C CA . ALA A 1 71 ? 16.101 -4.000 -9.271 1.00 50.31 71 ALA A CA 1
ATOM 552 C C . ALA A 1 71 ? 16.042 -2.466 -9.392 1.00 50.31 71 ALA A C 1
ATOM 554 O O . ALA A 1 71 ? 17.097 -1.830 -9.504 1.00 50.31 71 ALA A O 1
ATOM 555 N N . PRO A 1 72 ? 14.874 -1.802 -9.335 1.00 50.62 72 PRO A N 1
ATOM 556 C CA . PRO A 1 72 ? 14.884 -0.395 -8.959 1.00 50.62 72 PRO A CA 1
ATOM 557 C C . PRO A 1 72 ? 15.612 -0.257 -7.608 1.00 50.62 72 PRO A C 1
ATOM 559 O O . PRO A 1 72 ? 15.028 -0.422 -6.547 1.00 50.62 72 PRO A O 1
ATOM 562 N N . ALA A 1 73 ? 16.910 0.058 -7.639 1.00 47.12 73 ALA A N 1
ATOM 563 C CA . ALA A 1 73 ? 17.767 0.252 -6.468 1.00 47.12 73 ALA A CA 1
ATOM 564 C C . ALA A 1 73 ? 17.458 1.580 -5.746 1.00 47.12 73 ALA A C 1
ATOM 566 O O . ALA A 1 73 ? 18.279 2.121 -5.006 1.00 47.12 73 ALA A O 1
ATOM 567 N N . GLY A 1 74 ? 16.278 2.148 -6.008 1.00 51.59 74 GLY A N 1
ATOM 568 C CA . GLY A 1 74 ? 15.779 3.377 -5.421 1.00 51.59 74 GLY A CA 1
ATOM 569 C C . GLY A 1 74 ? 14.484 3.102 -4.658 1.00 51.59 74 GLY A C 1
ATOM 570 O O . GLY A 1 74 ? 13.680 2.286 -5.103 1.00 51.59 74 GLY A O 1
ATOM 571 N N . PRO A 1 75 ? 14.250 3.781 -3.526 1.00 51.12 75 PRO A N 1
ATOM 572 C CA . PRO A 1 75 ? 13.075 3.538 -2.702 1.00 51.12 75 PRO A CA 1
ATOM 573 C C . PRO A 1 75 ? 11.793 3.815 -3.493 1.00 51.12 75 PRO A C 1
ATO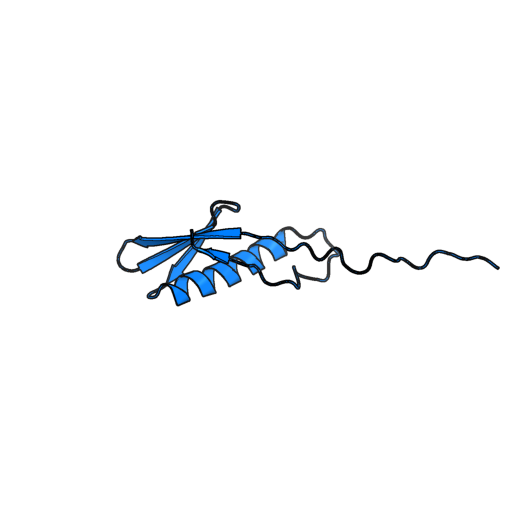M 575 O O . PRO A 1 75 ? 11.619 4.904 -4.044 1.00 51.12 75 PRO A O 1
ATOM 578 N N . VAL A 1 76 ? 10.865 2.855 -3.500 1.00 59.03 76 VAL A N 1
ATOM 579 C CA . VAL A 1 76 ? 9.484 3.105 -3.928 1.00 59.03 76 VAL A CA 1
ATOM 580 C C . VAL A 1 76 ? 8.861 4.066 -2.917 1.00 59.03 76 VAL A C 1
ATOM 582 O O . VAL A 1 76 ? 8.521 3.696 -1.792 1.00 59.03 76 VAL A O 1
ATOM 585 N N . GLU A 1 77 ? 8.762 5.344 -3.265 1.00 64.38 77 GLU A N 1
ATOM 586 C CA . GLU A 1 77 ? 8.096 6.323 -2.410 1.00 64.38 77 GLU A CA 1
ATOM 587 C C . GLU A 1 77 ? 6.587 6.190 -2.581 1.00 64.38 77 GLU A C 1
ATOM 589 O O . GLU A 1 77 ? 6.019 6.651 -3.571 1.00 64.38 7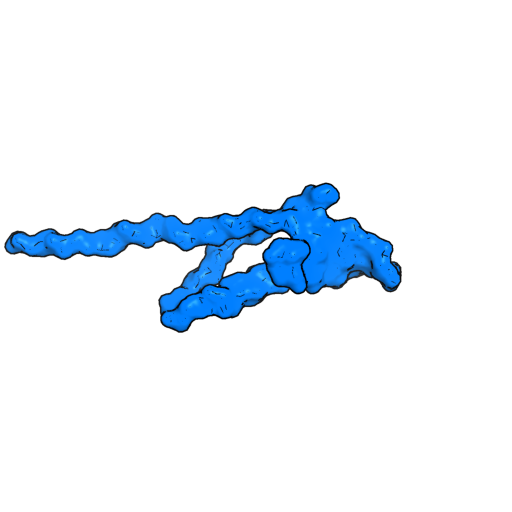7 GLU A O 1
ATOM 594 N N . VAL A 1 78 ? 5.958 5.570 -1.587 1.00 63.91 78 VAL A N 1
ATOM 595 C CA . VAL A 1 78 ? 4.509 5.502 -1.442 1.00 63.91 78 VAL A CA 1
ATOM 596 C C . VAL A 1 78 ? 4.054 6.717 -0.634 1.00 63.91 78 VAL A C 1
ATOM 598 O O . VAL A 1 78 ? 4.521 6.922 0.488 1.00 63.91 78 VAL A O 1
ATOM 601 N N . ARG A 1 79 ? 3.184 7.551 -1.212 1.00 70.00 79 ARG A N 1
ATOM 602 C CA . ARG A 1 79 ? 2.523 8.657 -0.500 1.00 70.00 79 ARG A CA 1
ATOM 603 C C . ARG A 1 79 ? 1.056 8.343 -0.270 1.00 70.00 79 ARG A C 1
ATOM 605 O O . ARG A 1 79 ? 0.374 7.970 -1.220 1.00 70.00 79 ARG A O 1
ATOM 612 N N . ASP A 1 80 ? 0.594 8.580 0.950 1.00 63.53 80 ASP A N 1
ATOM 613 C CA . ASP A 1 80 ? -0.829 8.596 1.270 1.00 63.53 80 ASP A CA 1
ATOM 614 C C . ASP A 1 80 ? -1.478 9.853 0.665 1.00 63.53 80 ASP A C 1
ATOM 616 O O . ASP A 1 80 ? -0.904 10.947 0.740 1.00 63.53 80 ASP A O 1
ATOM 620 N N . ALA A 1 81 ? -2.631 9.678 0.017 1.00 55.97 81 ALA A N 1
ATOM 621 C CA . ALA A 1 81 ? -3.485 10.763 -0.477 1.00 55.97 81 ALA A CA 1
ATOM 622 C C . ALA A 1 81 ? -4.494 11.230 0.580 1.00 55.97 81 ALA A C 1
ATOM 624 O O . ALA A 1 81 ? -4.983 10.370 1.348 1.00 55.97 81 ALA A O 1
#

pLDDT: mean 75.17, std 21.75, range [35.84, 98.19]